Protein AF-A0A7V2X841-F1 (afdb_monomer_lite)

Structure (mmCIF, N/CA/C/O backbone):
data_AF-A0A7V2X841-F1
#
_entry.id   AF-A0A7V2X841-F1
#
loop_
_atom_site.group_PDB
_atom_site.id
_atom_site.type_symbol
_atom_site.label_atom_id
_atom_site.label_alt_id
_atom_site.label_comp_id
_atom_site.label_asym_id
_atom_site.label_entity_id
_atom_site.label_seq_id
_atom_site.pdbx_PDB_ins_code
_atom_site.Cartn_x
_atom_site.Cartn_y
_atom_site.Cartn_z
_atom_site.occupancy
_atom_site.B_iso_or_equiv
_atom_site.auth_seq_id
_atom_site.auth_comp_id
_atom_site.auth_asym_id
_atom_site.auth_atom_id
_atom_site.pdbx_PDB_model_num
ATOM 1 N N . MET A 1 1 ? -10.624 4.616 11.410 1.00 82.50 1 MET A N 1
ATOM 2 C CA . MET A 1 1 ? -9.984 5.043 10.147 1.00 82.50 1 MET A CA 1
ATOM 3 C C . MET A 1 1 ? -9.754 3.774 9.353 1.00 82.50 1 MET A C 1
ATOM 5 O O . MET A 1 1 ? -9.238 2.846 9.958 1.00 82.50 1 MET A O 1
ATOM 9 N N . ARG A 1 2 ? -10.209 3.685 8.099 1.00 92.50 2 ARG A N 1
ATOM 10 C CA . ARG A 1 2 ? -9.960 2.492 7.268 1.00 92.50 2 ARG A CA 1
ATOM 11 C C . ARG A 1 2 ? -8.514 2.503 6.783 1.00 92.50 2 ARG A C 1
ATOM 13 O O . ARG A 1 2 ? -8.045 3.567 6.379 1.00 92.50 2 ARG A O 1
ATOM 20 N N . THR A 1 3 ? -7.828 1.372 6.863 1.00 96.81 3 THR A N 1
ATOM 21 C CA . THR A 1 3 ? -6.459 1.189 6.382 1.00 96.81 3 THR A CA 1
ATOM 22 C C . THR A 1 3 ? -6.493 0.559 5.000 1.00 96.81 3 THR A C 1
ATOM 24 O O . THR A 1 3 ? -7.050 -0.523 4.841 1.00 96.81 3 THR A O 1
ATOM 27 N N . VAL A 1 4 ? -5.898 1.238 4.022 1.00 97.25 4 VAL A N 1
ATOM 28 C CA . VAL A 1 4 ? -5.850 0.797 2.623 1.00 97.25 4 VAL A CA 1
ATOM 29 C C . VAL A 1 4 ? -4.396 0.646 2.196 1.00 97.25 4 VAL A C 1
ATOM 31 O O . VAL A 1 4 ? -3.607 1.577 2.397 1.00 97.25 4 VAL A O 1
ATOM 34 N N . LEU A 1 5 ? -4.051 -0.502 1.615 1.00 98.12 5 LEU A N 1
ATOM 35 C CA . LE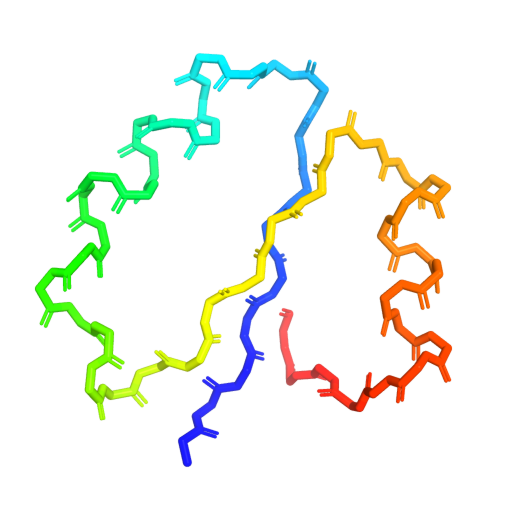U A 1 5 ? -2.721 -0.787 1.080 1.00 98.12 5 LEU A CA 1
ATOM 36 C C . LEU A 1 5 ? -2.735 -0.746 -0.450 1.00 98.12 5 LEU A C 1
ATOM 38 O O . LEU A 1 5 ? -3.356 -1.571 -1.110 1.00 98.12 5 LEU A O 1
ATOM 42 N N . PHE A 1 6 ? -2.004 0.206 -1.020 1.00 97.88 6 PHE A N 1
ATOM 43 C CA . PHE A 1 6 ? -1.787 0.297 -2.461 1.00 97.88 6 PHE A CA 1
ATOM 44 C C . PHE A 1 6 ? -0.505 -0.446 -2.836 1.00 97.88 6 PHE A C 1
ATOM 46 O O . PHE A 1 6 ? 0.551 -0.179 -2.260 1.00 97.88 6 PHE A O 1
ATOM 53 N N . VAL A 1 7 ? -0.593 -1.361 -3.803 1.00 98.00 7 VAL A N 1
ATOM 54 C CA . VAL A 1 7 ? 0.534 -2.183 -4.261 1.00 98.00 7 VAL A CA 1
ATOM 55 C C . VAL A 1 7 ? 0.654 -2.058 -5.769 1.00 98.00 7 VAL A C 1
ATOM 57 O O . VAL A 1 7 ? -0.286 -2.396 -6.484 1.00 98.00 7 VAL A O 1
ATOM 60 N N . ASP A 1 8 ? 1.794 -1.568 -6.233 1.00 98.25 8 ASP A N 1
ATOM 61 C CA . ASP A 1 8 ? 2.104 -1.400 -7.652 1.00 98.25 8 ASP A CA 1
ATOM 62 C C . ASP A 1 8 ? 3.632 -1.366 -7.803 1.00 98.25 8 ASP A C 1
ATOM 64 O O . ASP A 1 8 ? 4.310 -0.792 -6.949 1.00 98.25 8 ASP A O 1
ATOM 68 N N . ASP A 1 9 ? 4.195 -2.002 -8.827 1.00 97.62 9 ASP A N 1
ATOM 69 C CA . ASP A 1 9 ? 5.643 -1.998 -9.073 1.00 97.62 9 ASP A CA 1
ATOM 70 C C . ASP A 1 9 ? 6.125 -0.714 -9.772 1.00 97.62 9 ASP A C 1
ATOM 72 O O . ASP A 1 9 ? 7.325 -0.417 -9.794 1.00 97.62 9 ASP A O 1
ATOM 76 N N . GLU A 1 10 ? 5.201 0.115 -10.262 1.00 98.25 10 GLU A N 1
ATOM 77 C CA . GLU A 1 10 ? 5.488 1.423 -10.827 1.00 98.25 10 GLU A CA 1
ATOM 78 C C . GLU A 1 10 ? 5.450 2.530 -9.758 1.00 98.25 10 GLU A C 1
ATOM 80 O O . GLU A 1 10 ? 4.404 3.062 -9.374 1.00 98.25 10 GLU A O 1
ATOM 85 N N . GLN A 1 11 ? 6.629 2.999 -9.338 1.00 96.31 11 GLN A N 1
ATOM 86 C CA . GLN A 1 11 ? 6.746 4.091 -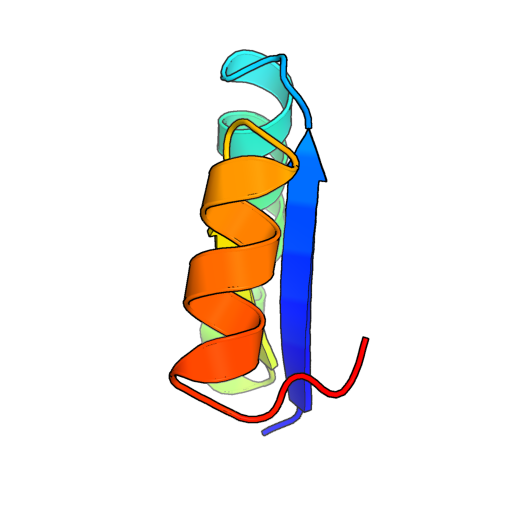8.359 1.00 96.31 11 GLN A CA 1
ATOM 87 C C . GLN A 1 11 ? 5.981 5.366 -8.769 1.00 96.31 11 GLN A C 1
ATOM 89 O O . GLN A 1 11 ? 5.403 6.048 -7.922 1.00 96.31 11 GLN A O 1
ATOM 94 N N . GLY A 1 12 ? 5.926 5.677 -10.069 1.00 98.19 12 GLY A N 1
ATOM 95 C CA . GLY A 1 12 ? 5.183 6.833 -10.581 1.00 98.19 12 GLY A CA 1
ATOM 96 C C . GLY A 1 12 ? 3.673 6.748 -10.327 1.00 98.19 12 GLY A C 1
ATOM 97 O O . GLY A 1 12 ? 3.042 7.773 -10.048 1.00 98.19 12 GLY A O 1
ATOM 98 N N . VAL A 1 13 ? 3.105 5.540 -10.363 1.00 97.75 13 VAL A N 1
ATOM 99 C CA . VAL A 1 13 ? 1.691 5.289 -10.053 1.00 97.75 13 VAL A CA 1
ATOM 100 C C . VAL A 1 13 ? 1.441 5.520 -8.564 1.00 97.75 13 VAL A C 1
ATOM 102 O O . VAL A 1 13 ? 0.549 6.294 -8.204 1.00 97.75 13 VAL A O 1
ATOM 105 N N . LEU A 1 14 ? 2.275 4.939 -7.693 1.00 98.31 14 LEU A N 1
ATOM 106 C CA . LEU A 1 14 ? 2.165 5.113 -6.239 1.00 98.31 14 LEU A CA 1
ATOM 107 C C . LEU A 1 14 ? 2.305 6.582 -5.815 1.00 98.31 14 LEU A C 1
ATOM 109 O O . LEU A 1 14 ? 1.531 7.068 -4.986 1.00 98.31 14 LEU A O 1
ATOM 113 N N . ASP A 1 15 ? 3.244 7.321 -6.409 1.00 98.12 15 ASP A N 1
ATOM 114 C CA . ASP A 1 15 ? 3.427 8.751 -6.144 1.00 98.12 15 ASP A CA 1
ATOM 115 C C . ASP A 1 15 ? 2.222 9.582 -6.603 1.00 98.12 15 ASP A C 1
ATOM 117 O O . ASP A 1 15 ? 1.803 10.523 -5.914 1.00 98.12 15 ASP A O 1
ATOM 121 N N . GLY A 1 16 ? 1.638 9.228 -7.752 1.00 98.19 16 GLY A N 1
ATOM 122 C CA . GLY A 1 16 ? 0.399 9.819 -8.250 1.00 98.19 16 GLY A CA 1
ATOM 123 C C . GLY A 1 16 ? -0.758 9.615 -7.272 1.00 98.19 16 GLY A C 1
ATOM 124 O O . GLY A 1 16 ? -1.399 10.588 -6.859 1.00 98.19 16 GLY A O 1
ATOM 125 N N . LEU A 1 17 ? -0.966 8.374 -6.825 1.00 97.25 17 LEU A N 1
ATOM 126 C CA . LEU A 1 17 ? -1.991 8.022 -5.840 1.00 97.25 17 LEU A CA 1
ATOM 127 C C . LEU A 1 17 ? -1.777 8.753 -4.513 1.00 97.25 17 LEU A C 1
ATOM 129 O O . LEU A 1 17 ? -2.716 9.353 -3.988 1.00 97.25 17 LEU A O 1
ATOM 133 N N . ARG A 1 18 ? -0.541 8.801 -4.005 1.00 96.31 18 ARG A N 1
ATOM 134 C CA . ARG A 1 18 ? -0.206 9.516 -2.765 1.00 96.31 18 ARG A CA 1
ATOM 135 C C . ARG A 1 18 ? -0.586 10.994 -2.840 1.00 96.31 18 ARG A C 1
ATOM 137 O O . ARG A 1 18 ? -1.116 11.535 -1.871 1.00 96.31 1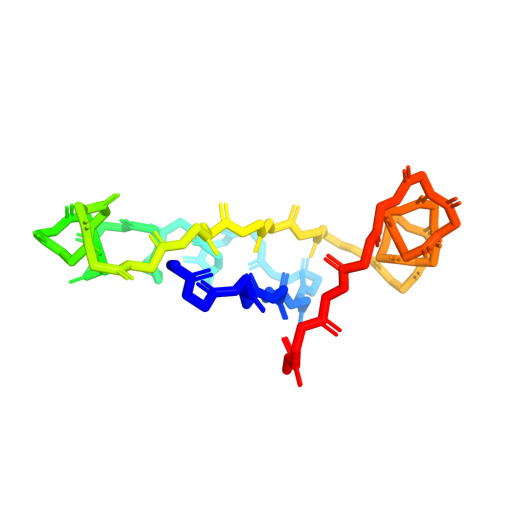8 ARG A O 1
ATOM 144 N N . ARG A 1 19 ? -0.350 11.659 -3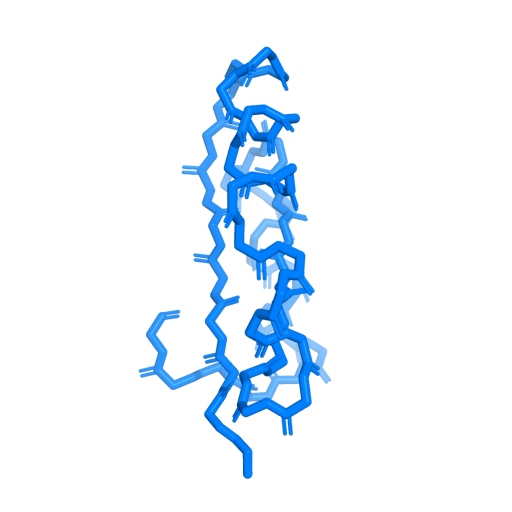.978 1.00 97.25 19 ARG A N 1
ATOM 145 C CA . ARG A 1 19 ? -0.744 13.066 -4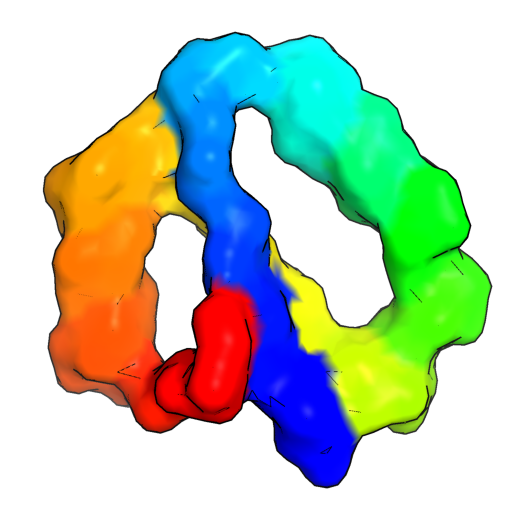.184 1.00 97.25 19 ARG A CA 1
ATOM 146 C C . ARG A 1 19 ? -2.259 13.224 -4.261 1.00 97.25 19 ARG A C 1
ATOM 148 O O . ARG A 1 19 ? -2.805 14.100 -3.592 1.00 97.25 19 ARG A O 1
ATOM 155 N N . MET A 1 20 ? -2.929 12.381 -5.046 1.00 96.94 20 MET A N 1
ATOM 156 C CA . MET A 1 20 ? -4.381 12.439 -5.241 1.00 96.94 20 MET A CA 1
ATOM 157 C C . MET A 1 20 ? -5.157 12.178 -3.945 1.00 96.94 20 MET A C 1
ATOM 159 O O . MET A 1 20 ? -6.165 12.834 -3.690 1.00 96.94 20 MET A O 1
ATOM 163 N N . LEU A 1 21 ? -4.675 11.254 -3.112 1.00 95.75 21 LEU A N 1
ATOM 164 C CA . LEU A 1 21 ? -5.345 10.811 -1.887 1.00 95.75 21 LEU A CA 1
ATOM 165 C C . LEU A 1 21 ? -4.882 11.558 -0.626 1.00 95.75 21 LEU A C 1
ATOM 167 O O . LEU A 1 21 ? -5.472 11.397 0.447 1.00 95.75 21 LEU A O 1
ATOM 171 N N . PHE A 1 22 ? -3.882 12.439 -0.730 1.00 95.25 22 PHE A N 1
ATOM 172 C CA . PHE A 1 22 ? -3.403 13.263 0.384 1.00 95.25 22 PHE A CA 1
ATOM 173 C C . PHE A 1 22 ? -4.502 14.067 1.117 1.00 95.25 22 PHE A C 1
ATOM 175 O O . PHE A 1 22 ? -4.436 14.175 2.353 1.00 95.25 22 PHE A O 1
ATOM 182 N N . PRO A 1 23 ? -5.529 14.628 0.440 1.00 96.56 23 PRO A N 1
ATOM 183 C CA . PRO A 1 23 ? -6.635 15.299 1.124 1.00 96.56 23 PRO A CA 1
ATOM 184 C C . PRO A 1 23 ? -7.401 14.375 2.086 1.00 96.56 23 PRO A C 1
ATOM 186 O O . PRO A 1 23 ? -7.818 14.830 3.148 1.00 96.56 23 PRO A O 1
ATOM 189 N N . LEU A 1 24 ? -7.490 13.077 1.771 1.00 94.25 24 LEU A N 1
ATOM 190 C CA . LEU A 1 24 ? -8.236 12.063 2.528 1.00 94.25 24 LEU A CA 1
ATOM 191 C C . LEU A 1 24 ? -7.431 11.417 3.666 1.00 94.25 24 LEU A C 1
ATOM 193 O O . LEU A 1 24 ? -7.928 10.530 4.355 1.00 94.25 24 LEU A O 1
ATOM 197 N N . ARG A 1 25 ? -6.192 11.854 3.927 1.00 92.44 25 ARG A N 1
ATOM 198 C CA . ARG A 1 25 ? -5.307 11.262 4.958 1.00 92.44 25 ARG A CA 1
ATOM 199 C C . ARG A 1 25 ? -5.845 11.314 6.395 1.00 92.44 25 ARG A C 1
ATOM 201 O O . ARG A 1 25 ? -5.278 10.694 7.285 1.00 92.44 25 ARG A O 1
ATOM 208 N N . ARG A 1 26 ? -6.882 12.121 6.651 1.00 93.12 26 ARG A N 1
ATOM 209 C CA . ARG A 1 26 ? -7.578 12.177 7.951 1.00 93.12 26 ARG A CA 1
ATOM 210 C C . ARG A 1 26 ? -8.715 11.161 8.055 1.00 93.12 26 ARG A C 1
ATOM 212 O O . ARG A 1 26 ? -9.177 10.880 9.153 1.00 93.12 26 ARG A O 1
ATOM 219 N N . GLU A 1 27 ? -9.170 10.644 6.922 1.00 94.00 27 GLU A N 1
ATOM 220 C CA . GLU A 1 27 ? -10.283 9.705 6.819 1.00 94.00 27 GLU A CA 1
ATOM 221 C C . GLU A 1 27 ? -9.767 8.273 6.677 1.00 94.00 27 GLU A C 1
ATOM 223 O O . GLU A 1 27 ? -10.316 7.353 7.298 1.00 94.00 27 GLU A O 1
ATOM 228 N N . TRP A 1 28 ? -8.694 8.089 5.897 1.00 94.00 28 TRP A N 1
ATOM 229 C CA . TRP A 1 28 ? -8.068 6.797 5.611 1.00 94.00 28 TRP A CA 1
ATOM 230 C C . TRP A 1 28 ? -6.596 6.785 6.015 1.00 94.00 28 TRP A C 1
ATOM 232 O O . TRP A 1 28 ? -5.866 7.750 5.772 1.00 94.00 28 TRP A O 1
ATOM 242 N N . ASN A 1 29 ? -6.162 5.669 6.597 1.00 95.50 29 ASN A N 1
ATOM 243 C CA . ASN A 1 29 ? -4.754 5.354 6.783 1.00 95.50 29 ASN A CA 1
ATOM 244 C C . ASN A 1 29 ? -4.235 4.716 5.488 1.00 95.50 29 ASN A C 1
ATOM 246 O O . ASN A 1 29 ? -4.767 3.701 5.051 1.00 95.50 29 ASN A O 1
ATOM 250 N N . GLN A 1 30 ? -3.250 5.334 4.846 1.00 95.62 30 GLN A N 1
ATOM 251 C CA . GLN A 1 30 ? -2.812 4.958 3.501 1.00 95.62 30 GLN A CA 1
ATOM 252 C C . GLN A 1 30 ? -1.410 4.361 3.569 1.00 95.62 30 GLN A C 1
ATOM 254 O O . GLN A 1 30 ? -0.474 5.035 4.007 1.00 95.62 30 GLN A O 1
ATOM 259 N N . LEU A 1 31 ? -1.274 3.121 3.113 1.00 97.56 31 LEU A N 1
ATOM 260 C CA . LEU A 1 31 ? -0.011 2.399 3.001 1.00 97.56 31 LEU A CA 1
ATOM 261 C C . LEU A 1 31 ? 0.311 2.172 1.526 1.00 97.56 31 LEU A C 1
ATOM 263 O O . LEU A 1 31 ? -0.592 2.072 0.698 1.00 97.56 31 LEU A O 1
ATOM 267 N N . PHE A 1 32 ? 1.595 2.102 1.198 1.00 97.88 32 PHE A N 1
ATOM 268 C CA . PHE A 1 32 ? 2.066 1.931 -0.172 1.00 97.88 32 PHE A CA 1
ATOM 269 C C . PHE A 1 32 ? 3.210 0.923 -0.172 1.00 97.88 32 PHE A C 1
ATOM 271 O O . PHE A 1 32 ? 4.080 1.019 0.692 1.00 97.88 32 PHE A O 1
ATOM 278 N N . ALA A 1 33 ? 3.210 0.006 -1.133 1.00 98.38 33 ALA A N 1
ATOM 279 C CA . ALA A 1 33 ? 4.270 -0.970 -1.350 1.00 98.38 33 ALA A CA 1
ATOM 280 C C . ALA A 1 33 ? 4.630 -1.036 -2.837 1.00 98.38 33 ALA A C 1
ATOM 282 O O . ALA A 1 33 ? 3.741 -1.100 -3.685 1.00 98.38 33 ALA A O 1
ATOM 283 N N . GLY A 1 34 ? 5.928 -1.059 -3.140 1.00 98.25 34 GLY A N 1
ATOM 284 C CA . GLY A 1 34 ? 6.468 -1.166 -4.499 1.00 98.25 34 GLY A CA 1
ATOM 285 C C . GLY A 1 34 ? 6.566 -2.602 -5.021 1.00 98.25 34 GLY A C 1
ATOM 286 O O . GLY A 1 34 ? 7.116 -2.845 -6.089 1.00 98.25 34 GLY A O 1
ATOM 287 N N . SER A 1 35 ? 6.141 -3.589 -4.231 1.00 98.31 35 SER A N 1
ATOM 288 C CA . SER A 1 35 ? 6.194 -5.003 -4.597 1.00 98.31 35 SER A CA 1
ATOM 289 C C . SER A 1 35 ? 5.245 -5.837 -3.742 1.00 98.31 35 SER A C 1
ATOM 291 O O . SER A 1 35 ? 4.856 -5.438 -2.642 1.00 98.31 35 SER A O 1
ATOM 293 N N . GLY A 1 36 ? 4.930 -7.046 -4.211 1.00 98.00 36 GLY A N 1
ATOM 294 C CA . GLY A 1 36 ? 4.152 -8.008 -3.429 1.00 98.00 36 GLY A CA 1
ATOM 295 C C . GLY A 1 36 ? 4.844 -8.437 -2.130 1.00 98.00 36 GLY A C 1
ATOM 296 O O . GLY A 1 36 ? 4.178 -8.603 -1.116 1.00 98.00 36 GLY A O 1
ATOM 297 N N . GLU A 1 37 ? 6.174 -8.572 -2.121 1.00 98.50 37 GLU A N 1
ATOM 298 C CA . GLU A 1 37 ? 6.918 -8.946 -0.908 1.00 98.50 37 GLU A CA 1
ATOM 299 C C . GLU A 1 37 ? 6.833 -7.855 0.167 1.00 98.50 37 GLU A C 1
ATOM 301 O O . GLU A 1 37 ? 6.608 -8.138 1.341 1.00 98.50 37 GLU A O 1
ATOM 306 N N . GLU A 1 38 ? 6.970 -6.591 -0.233 1.00 98.44 38 GLU A N 1
ATOM 307 C CA . GLU A 1 38 ? 6.792 -5.463 0.679 1.00 98.44 38 GLU A CA 1
ATOM 308 C C . GLU A 1 38 ? 5.352 -5.379 1.199 1.00 98.44 38 GLU A C 1
ATOM 310 O O . GLU A 1 38 ? 5.145 -5.164 2.391 1.00 98.44 38 GLU A O 1
ATOM 315 N N . ALA A 1 39 ? 4.362 -5.630 0.339 1.00 98.38 39 ALA A N 1
ATOM 316 C CA . ALA A 1 39 ? 2.962 -5.675 0.742 1.00 98.38 39 ALA A CA 1
ATOM 317 C C . ALA A 1 39 ? 2.689 -6.776 1.779 1.00 98.38 39 ALA A C 1
ATOM 319 O O . ALA A 1 39 ? 2.008 -6.527 2.772 1.00 98.38 39 ALA A O 1
ATOM 320 N N . LEU A 1 40 ? 3.252 -7.973 1.587 1.00 98.44 40 LEU A N 1
ATOM 321 C CA . LEU A 1 40 ? 3.131 -9.072 2.546 1.00 98.44 40 LEU A CA 1
ATOM 322 C C . LEU A 1 40 ? 3.757 -8.720 3.898 1.00 98.44 40 LEU A C 1
ATOM 324 O O . LEU A 1 40 ? 3.115 -8.947 4.919 1.00 98.44 40 LEU A O 1
ATOM 328 N N . ARG A 1 41 ? 4.938 -8.085 3.921 1.00 98.56 41 ARG A N 1
ATOM 329 C CA . ARG A 1 41 ? 5.538 -7.591 5.175 1.00 98.56 41 ARG A CA 1
ATOM 330 C C . ARG A 1 41 ? 4.613 -6.619 5.910 1.00 98.56 41 ARG A C 1
ATOM 332 O O . ARG A 1 41 ? 4.419 -6.748 7.112 1.00 98.56 41 ARG A O 1
ATOM 339 N N . ILE A 1 42 ? 3.983 -5.689 5.190 1.00 98.31 42 ILE A N 1
ATOM 340 C CA . ILE A 1 42 ? 3.026 -4.744 5.788 1.00 98.31 42 ILE A CA 1
ATOM 341 C C . ILE A 1 42 ? 1.814 -5.477 6.384 1.00 98.31 42 ILE A C 1
ATOM 343 O O . ILE A 1 42 ? 1.371 -5.140 7.483 1.00 98.31 42 ILE A O 1
ATOM 347 N N . LEU A 1 43 ? 1.284 -6.479 5.676 1.00 97.94 43 LEU A N 1
ATOM 348 C CA . LEU A 1 43 ? 0.145 -7.283 6.133 1.00 97.94 43 LEU A CA 1
ATOM 349 C C . LEU A 1 43 ? 0.477 -8.141 7.364 1.00 97.94 43 LEU A C 1
ATOM 351 O O . LEU A 1 43 ? -0.412 -8.427 8.166 1.00 97.94 43 LEU A O 1
ATOM 355 N N . GLU A 1 44 ? 1.737 -8.547 7.525 1.00 98.19 44 GLU A N 1
ATOM 356 C CA . GLU A 1 44 ? 2.221 -9.255 8.716 1.00 98.19 44 GLU A CA 1
ATOM 357 C C . GLU A 1 44 ? 2.363 -8.325 9.931 1.00 98.19 44 GLU A C 1
ATOM 359 O O . GLU A 1 44 ? 2.105 -8.739 11.063 1.00 98.19 44 GLU A O 1
ATOM 364 N N . GLU A 1 45 ? 2.753 -7.067 9.715 1.00 97.44 45 GLU A N 1
ATOM 365 C CA . GLU A 1 45 ? 2.995 -6.089 10.782 1.00 97.44 45 GLU A CA 1
ATOM 366 C C . GLU A 1 45 ? 1.709 -5.456 11.329 1.00 97.44 45 GLU A C 1
ATOM 368 O O . GLU A 1 45 ? 1.645 -5.097 12.511 1.00 97.44 45 GLU A O 1
ATOM 373 N N . GLN A 1 46 ? 0.678 -5.294 10.494 1.00 95.56 46 GLN A N 1
ATOM 374 C CA . GLN A 1 46 ? -0.558 -4.628 10.896 1.00 95.56 46 GLN A CA 1
ATOM 375 C C . GLN A 1 46 ? -1.785 -5.019 10.057 1.00 95.56 46 GLN A C 1
ATOM 377 O O . GLN A 1 46 ? -1.668 -5.338 8.875 1.00 95.56 46 GLN A O 1
ATOM 382 N N . PRO A 1 47 ? -3.001 -4.921 10.631 1.00 96.25 47 PRO A N 1
ATOM 383 C CA . PRO A 1 47 ? -4.227 -5.157 9.883 1.00 96.25 47 PRO A CA 1
ATOM 384 C C . PRO A 1 47 ? -4.446 -4.098 8.791 1.00 96.25 47 PRO A C 1
ATOM 386 O O . PRO A 1 47 ? -4.272 -2.893 9.007 1.00 96.25 47 PRO A O 1
ATOM 389 N N . VAL A 1 48 ? -4.902 -4.571 7.635 1.00 97.81 48 VAL A N 1
ATOM 390 C CA . VAL A 1 48 ? -5.329 -3.779 6.477 1.00 97.81 48 VAL A CA 1
ATOM 391 C C . VAL A 1 48 ? -6.771 -4.170 6.150 1.00 97.81 48 VAL A C 1
ATOM 393 O O . VAL A 1 48 ? -7.115 -5.350 6.207 1.00 97.81 48 VAL A O 1
ATOM 396 N N . ASP A 1 49 ? -7.625 -3.187 5.858 1.00 97.19 49 ASP A N 1
ATOM 397 C CA . ASP A 1 49 ? -9.039 -3.432 5.547 1.00 97.19 49 ASP A CA 1
ATOM 398 C C . ASP A 1 49 ? -9.255 -3.768 4.064 1.00 97.19 49 ASP A C 1
ATOM 400 O O . ASP A 1 49 ? -10.167 -4.532 3.740 1.00 97.19 49 ASP A O 1
ATOM 404 N N . VAL A 1 50 ? -8.456 -3.151 3.181 1.00 93.62 50 VAL A N 1
ATOM 405 C CA . VAL A 1 50 ? -8.491 -3.302 1.716 1.00 93.62 50 VAL A CA 1
ATOM 406 C C . VAL A 1 50 ? -7.082 -3.254 1.144 1.00 93.62 50 VAL A C 1
ATOM 408 O O . VAL A 1 50 ? -6.344 -2.303 1.497 1.00 93.62 50 VAL A O 1
#

Foldseek 3Di:
DAEAEAEALDPVVVVVCCVVCVVCVVVYHYHYDNHPVRVVVVVVVDDHPD

Secondary st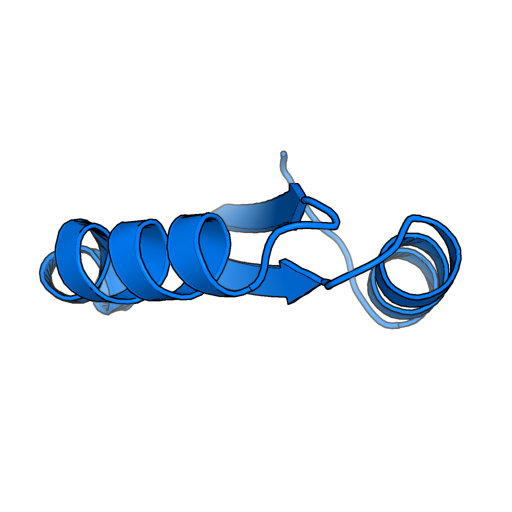ructure (DSSP, 8-state):
-EEEEEE-S-HHHHHHHHHHHGGGTTTEEEEEESSHHHHHHHHHHS----

Radius of gyration: 10.66 Å; chains: 1; bounding box: 17×25×22 Å

pLDDT: mean 96.63, std 2.63, range [82.5, 98.56]

Sequence (50 aa):
MRTVLFVDDEQGVLDGLRRMLFPLRREWNQLFAGSGEEALRILEEQPVDV